Protein AF-A0A964YPU0-F1 (afdb_monomer_lite)

Structure (mmCIF, N/CA/C/O backbone):
data_AF-A0A964YPU0-F1
#
_entry.id   AF-A0A964YPU0-F1
#
loop_
_atom_site.group_PDB
_atom_site.id
_atom_site.type_symbol
_atom_site.label_atom_id
_atom_site.label_alt_id
_atom_site.label_comp_id
_atom_site.label_asym_id
_atom_site.label_entity_id
_atom_site.label_seq_id
_atom_site.pdbx_PDB_ins_code
_atom_site.Cartn_x
_atom_site.Cartn_y
_atom_site.Cartn_z
_atom_site.occupancy
_atom_site.B_iso_or_equiv
_atom_site.auth_seq_id
_atom_site.auth_comp_id
_atom_site.auth_asym_id
_atom_site.auth_atom_id
_atom_site.pdbx_PDB_model_num
ATOM 1 N N . GLN A 1 1 ? 8.272 -14.305 5.833 1.00 48.06 1 GLN A N 1
ATOM 2 C CA . GLN A 1 1 ? 7.786 -15.159 6.944 1.00 48.06 1 GLN A CA 1
ATOM 3 C C . GLN A 1 1 ? 6.322 -15.521 6.692 1.00 48.06 1 GLN A C 1
ATOM 5 O O . GLN A 1 1 ? 5.484 -14.636 6.807 1.00 48.06 1 GLN A O 1
ATOM 10 N N . PRO A 1 2 ? 5.998 -16.778 6.347 1.00 49.06 2 PRO A N 1
ATOM 11 C CA . PRO A 1 2 ? 4.630 -17.185 5.989 1.00 49.06 2 PRO A CA 1
ATOM 12 C C . PRO A 1 2 ? 3.644 -17.233 7.173 1.00 49.06 2 PRO A C 1
ATOM 14 O O . PRO A 1 2 ? 2.440 -17.197 6.975 1.00 49.06 2 PRO A O 1
ATOM 17 N N . GLN A 1 3 ? 4.141 -17.286 8.413 1.00 50.38 3 GLN A N 1
ATOM 18 C CA . GLN A 1 3 ? 3.376 -17.782 9.568 1.00 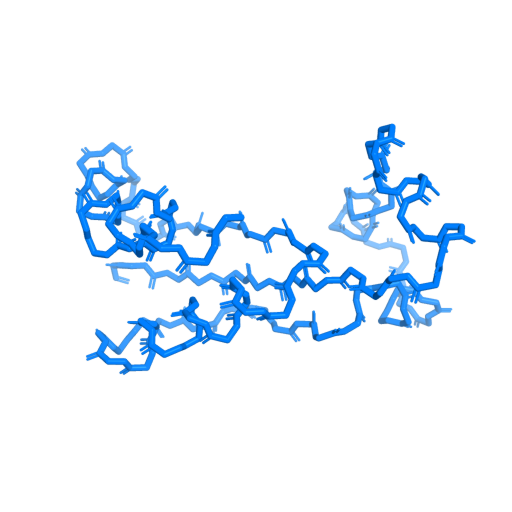50.38 3 GLN A CA 1
ATOM 19 C C . GLN A 1 3 ? 2.744 -16.711 10.481 1.00 50.38 3 GLN A C 1
ATOM 21 O O . GLN A 1 3 ? 2.395 -17.008 11.623 1.00 50.38 3 GLN A O 1
ATOM 26 N N . LYS A 1 4 ? 2.635 -15.441 10.056 1.00 58.59 4 LYS A N 1
ATOM 27 C CA . LYS A 1 4 ? 2.063 -14.368 10.907 1.00 58.59 4 LYS A CA 1
ATOM 28 C C . LYS A 1 4 ? 1.178 -13.385 10.124 1.00 58.59 4 LYS A C 1
ATOM 30 O O . LYS A 1 4 ? 1.550 -12.219 10.000 1.00 58.59 4 LYS A O 1
ATOM 35 N N . PRO A 1 5 ? -0.005 -13.811 9.641 1.00 58.91 5 PRO A N 1
ATOM 36 C CA . PRO A 1 5 ? -0.944 -12.931 8.932 1.00 58.91 5 PRO A CA 1
ATOM 37 C C . PRO A 1 5 ? -1.349 -11.704 9.769 1.00 58.91 5 PRO A C 1
ATOM 39 O O . PRO A 1 5 ? -1.399 -10.596 9.250 1.00 58.91 5 PRO A O 1
ATOM 42 N N . LYS A 1 6 ? -1.465 -11.853 11.098 1.00 57.81 6 LYS A N 1
ATOM 43 C CA . LYS A 1 6 ? -1.748 -10.754 12.048 1.00 57.81 6 LYS A CA 1
ATOM 44 C C . LYS A 1 6 ? -0.664 -9.665 12.138 1.00 57.81 6 LYS A C 1
ATOM 46 O O . LYS A 1 6 ? -0.861 -8.666 12.820 1.00 57.81 6 LYS A O 1
ATOM 51 N N . LYS A 1 7 ? 0.508 -9.870 11.526 1.00 66.62 7 LYS A N 1
ATOM 52 C CA . LYS A 1 7 ? 1.595 -8.876 11.468 1.00 66.62 7 LYS A CA 1
ATOM 53 C C . LYS A 1 7 ? 1.694 -8.182 10.108 1.00 66.62 7 LYS A C 1
ATOM 55 O O . LYS A 1 7 ? 2.620 -7.404 9.900 1.00 66.62 7 LYS A O 1
ATOM 60 N N . ARG A 1 8 ? 0.783 -8.482 9.178 1.00 76.56 8 ARG A N 1
ATOM 61 C CA . ARG A 1 8 ? 0.730 -7.826 7.871 1.00 76.56 8 ARG A CA 1
ATOM 62 C C . ARG A 1 8 ? 0.094 -6.450 8.037 1.00 76.56 8 ARG A C 1
ATOM 64 O O . ARG A 1 8 ? -0.958 -6.327 8.662 1.00 76.56 8 ARG A O 1
ATOM 71 N N . LEU A 1 9 ? 0.737 -5.434 7.471 1.00 78.69 9 LEU A N 1
ATOM 72 C CA . LEU A 1 9 ? 0.290 -4.040 7.556 1.00 78.69 9 LEU A CA 1
ATOM 73 C C . LEU A 1 9 ? -1.047 -3.798 6.833 1.00 78.69 9 LEU A C 1
ATOM 75 O O . LEU A 1 9 ? -1.726 -2.828 7.131 1.00 78.69 9 LEU A O 1
ATOM 79 N N . SER A 1 10 ? -1.452 -4.704 5.940 1.00 79.94 10 SER A N 1
ATOM 80 C CA . SER A 1 10 ? -2.757 -4.693 5.271 1.00 79.94 10 SER A CA 1
ATOM 81 C C . SER A 1 10 ? -3.869 -5.424 6.029 1.00 79.94 10 SER A C 1
ATOM 83 O O . SER A 1 10 ? -5.000 -5.436 5.565 1.00 79.94 10 SER A O 1
ATOM 85 N N . SER A 1 11 ? -3.582 -6.027 7.188 1.00 81.19 11 SER A N 1
ATOM 86 C CA . SER A 1 11 ? -4.621 -6.709 7.970 1.00 81.19 11 SER A CA 1
ATOM 87 C C . SER A 1 11 ? -5.595 -5.724 8.616 1.00 81.19 11 SER A C 1
ATOM 89 O O . SER A 1 11 ? -5.205 -4.623 9.019 1.00 81.19 11 SER A O 1
ATOM 91 N N . SER A 1 12 ? -6.837 -6.164 8.813 1.00 81.25 12 SER A N 1
ATOM 92 C CA . SER A 1 12 ? -7.905 -5.434 9.512 1.00 81.25 12 SER A CA 1
ATOM 93 C C . SER A 1 12 ? -7.464 -4.717 10.799 1.00 81.25 12 SER A C 1
ATOM 95 O O . SER A 1 12 ? -7.868 -3.580 11.038 1.00 81.25 12 SER A O 1
ATOM 97 N N . LEU A 1 13 ? -6.573 -5.316 11.601 1.00 84.62 13 LEU A N 1
ATOM 98 C CA . LEU A 1 13 ? -6.013 -4.687 12.806 1.00 84.62 13 LEU A CA 1
ATOM 99 C C . LEU A 1 13 ? -5.280 -3.370 12.500 1.00 84.62 13 LEU A C 1
ATOM 101 O O . LEU A 1 13 ? -5.443 -2.387 13.222 1.00 84.62 13 LEU A O 1
ATOM 105 N N . PHE A 1 14 ? -4.446 -3.355 11.461 1.00 86.69 14 PHE A N 1
ATOM 106 C CA . PHE A 1 14 ? -3.704 -2.163 11.055 1.00 86.69 14 PHE A CA 1
ATOM 107 C C . PHE A 1 14 ? -4.593 -1.181 10.305 1.00 86.69 14 PHE A C 1
ATOM 109 O O . PHE A 1 14 ? -4.507 0.012 10.576 1.00 86.69 14 PHE A O 1
ATOM 116 N N . ILE A 1 15 ? -5.502 -1.667 9.457 1.00 86.69 15 ILE A N 1
ATOM 117 C CA . ILE A 1 15 ? -6.471 -0.807 8.771 1.00 86.69 15 ILE A CA 1
ATOM 118 C C . ILE A 1 15 ? -7.321 -0.020 9.774 1.00 86.69 15 ILE A C 1
ATOM 120 O O . ILE A 1 15 ? -7.486 1.188 9.620 1.00 86.69 15 ILE A O 1
ATOM 124 N N . ASN A 1 16 ? -7.792 -0.663 10.845 1.00 86.25 16 ASN A N 1
ATOM 125 C CA . ASN A 1 16 ? -8.548 0.021 11.895 1.00 86.25 16 ASN A CA 1
ATOM 126 C C . ASN A 1 16 ? -7.723 1.102 12.600 1.00 86.25 16 ASN A C 1
ATOM 128 O O . ASN A 1 16 ? -8.249 2.172 12.878 1.00 86.25 16 ASN A O 1
ATOM 132 N N . ARG A 1 17 ? -6.421 0.877 12.807 1.00 88.94 17 ARG A N 1
ATOM 133 C CA . ARG A 1 17 ? -5.518 1.912 13.333 1.00 88.94 17 ARG A CA 1
ATOM 134 C C . ARG A 1 17 ? -5.316 3.052 12.345 1.00 88.94 17 ARG A C 1
ATOM 136 O O . ARG A 1 17 ? -5.285 4.204 12.752 1.00 88.94 17 ARG A O 1
ATOM 143 N N . TYR A 1 18 ? -5.180 2.744 11.056 1.00 89.19 18 TYR A N 1
ATOM 144 C CA . TYR A 1 18 ? -5.048 3.764 10.021 1.00 89.19 18 TYR A CA 1
ATOM 145 C C . TYR A 1 18 ? -6.283 4.657 9.984 1.00 89.19 18 TYR A C 1
ATOM 147 O O . TYR A 1 18 ? -6.134 5.872 9.963 1.00 89.19 18 TYR A O 1
ATOM 155 N N . ARG A 1 19 ? -7.487 4.088 10.105 1.00 85.94 19 ARG A N 1
ATOM 156 C CA . ARG A 1 19 ? -8.743 4.850 10.177 1.00 85.94 19 ARG A CA 1
ATOM 157 C C . ARG A 1 19 ? -8.809 5.870 11.316 1.00 85.94 19 ARG A C 1
ATOM 159 O O . ARG A 1 19 ? -9.531 6.847 11.174 1.00 85.94 19 ARG A O 1
ATOM 166 N N . GLU A 1 20 ? -8.091 5.672 12.423 1.00 88.75 20 GLU A N 1
ATOM 167 C CA . GLU A 1 20 ? -8.113 6.617 13.551 1.00 88.75 20 GLU A CA 1
ATOM 168 C C . GLU A 1 20 ? -7.438 7.955 13.217 1.00 88.75 20 GLU A C 1
ATOM 170 O O . GLU A 1 20 ? -7.840 8.993 13.738 1.00 88.75 20 GLU A O 1
ATOM 175 N N . PHE A 1 21 ? -6.420 7.948 12.350 1.00 88.75 21 PHE A N 1
ATOM 176 C CA . PHE A 1 21 ? -5.669 9.154 11.980 1.00 88.75 21 PHE A CA 1
ATOM 177 C C . PHE A 1 21 ? -5.788 9.530 10.498 1.00 88.75 21 PHE A C 1
ATOM 179 O O . PHE A 1 21 ? -5.347 10.610 10.092 1.00 88.75 21 PHE A O 1
ATOM 186 N N . LEU A 1 22 ? -6.361 8.657 9.671 1.00 89.88 22 LEU A N 1
ATOM 187 C CA . LEU A 1 22 ? -6.615 8.928 8.266 1.00 89.88 22 LEU A CA 1
ATOM 188 C C . LEU A 1 22 ? -7.793 9.899 8.143 1.00 89.88 22 LEU A C 1
ATOM 190 O O . LEU A 1 22 ? -8.834 9.745 8.776 1.00 89.88 22 LEU A O 1
ATOM 194 N N . LYS A 1 23 ? -7.627 10.927 7.311 1.00 89.00 23 LYS A N 1
ATOM 195 C CA . LYS A 1 23 ? -8.718 11.858 7.015 1.00 89.00 23 LYS A CA 1
ATOM 196 C C . LYS A 1 23 ? -9.826 11.138 6.231 1.00 89.00 23 LYS A C 1
ATOM 198 O O . LYS A 1 23 ? -9.514 10.223 5.463 1.00 89.00 23 LYS A O 1
ATOM 203 N N . PRO A 1 24 ? -11.090 11.590 6.335 1.00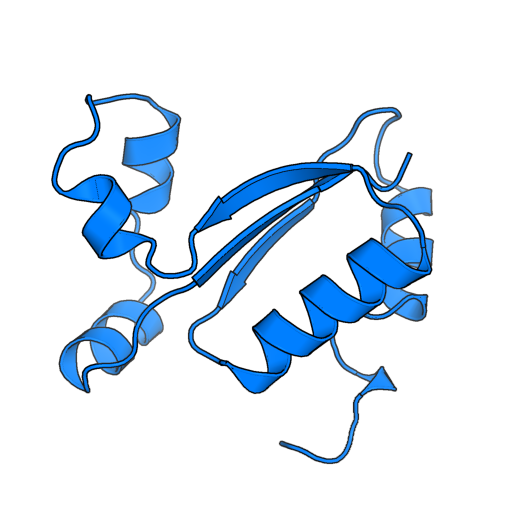 84.75 24 PRO A N 1
ATOM 204 C CA . PRO A 1 24 ? -12.159 11.110 5.467 1.00 84.75 24 PRO A CA 1
ATOM 205 C C . PRO A 1 24 ? -11.747 11.188 3.991 1.00 84.75 24 PRO A C 1
ATOM 207 O O . PRO A 1 24 ? -11.251 12.218 3.533 1.00 84.75 24 PRO A O 1
ATOM 210 N N . GLY A 1 25 ? -11.911 10.081 3.264 1.00 84.31 25 GLY A N 1
ATOM 211 C CA . GLY A 1 25 ? -11.488 9.962 1.866 1.00 84.31 25 GLY A CA 1
ATOM 212 C C . GLY A 1 25 ? -9.987 9.735 1.644 1.00 84.31 25 GLY A C 1
ATOM 213 O O . GLY A 1 25 ? -9.546 9.780 0.496 1.00 84.31 25 GLY A O 1
ATOM 214 N N . GLY A 1 26 ? -9.207 9.493 2.703 1.00 87.06 26 GLY A N 1
ATOM 215 C CA . GLY A 1 26 ? -7.790 9.165 2.594 1.00 87.06 26 GLY A CA 1
ATOM 216 C C . GLY A 1 26 ? -7.532 7.832 1.887 1.00 87.06 26 GLY A C 1
ATOM 217 O O . GLY A 1 26 ? -8.333 6.896 1.953 1.00 87.06 26 GLY A O 1
ATOM 218 N N . THR A 1 27 ? -6.380 7.762 1.226 1.00 90.94 27 THR A N 1
ATOM 219 C CA . THR A 1 27 ? -5.951 6.618 0.421 1.00 90.94 27 THR A CA 1
ATOM 220 C C . THR A 1 27 ? -4.772 5.922 1.081 1.00 90.94 27 THR A C 1
ATOM 222 O O . THR A 1 27 ? -3.817 6.568 1.513 1.00 90.94 27 THR A O 1
ATOM 225 N N . ILE A 1 28 ? -4.814 4.594 1.115 1.00 90.94 28 ILE A N 1
ATOM 226 C CA . ILE A 1 28 ? -3.676 3.763 1.494 1.00 90.94 28 ILE A CA 1
ATOM 227 C C . ILE A 1 28 ? -2.962 3.343 0.213 1.00 90.94 28 ILE A C 1
ATOM 229 O O . ILE A 1 28 ? -3.589 2.798 -0.689 1.00 90.94 28 ILE A O 1
ATOM 233 N N . HIS A 1 29 ? -1.656 3.597 0.143 1.00 91.25 29 HIS A N 1
ATOM 234 C CA . HIS A 1 29 ? -0.795 3.210 -0.973 1.00 91.25 29 HIS A CA 1
ATOM 235 C C . HIS A 1 29 ? 0.138 2.085 -0.532 1.00 91.25 29 HIS A C 1
ATOM 237 O O . HIS A 1 29 ? 0.875 2.236 0.445 1.00 91.25 29 HIS A O 1
ATOM 243 N N . MET A 1 30 ? 0.134 0.969 -1.257 1.00 90.75 30 MET A N 1
ATOM 244 C CA . MET A 1 30 ? 0.951 -0.194 -0.937 1.00 90.75 30 MET A CA 1
ATOM 245 C C . MET A 1 30 ? 1.743 -0.654 -2.158 1.00 90.75 30 MET A C 1
ATOM 247 O O . MET A 1 30 ? 1.171 -0.977 -3.193 1.00 90.75 30 MET A O 1
ATOM 251 N N . LYS A 1 31 ? 3.068 -0.730 -2.007 1.00 89.06 31 LYS A N 1
ATOM 252 C CA . LYS A 1 31 ? 4.010 -1.272 -2.993 1.00 89.06 31 LYS A CA 1
ATOM 253 C C . LYS A 1 31 ? 4.708 -2.484 -2.379 1.00 89.06 31 LYS A C 1
ATOM 255 O O . LYS A 1 31 ? 5.203 -2.396 -1.255 1.00 89.06 31 LYS A O 1
ATOM 260 N N . THR A 1 32 ? 4.712 -3.619 -3.070 1.00 86.31 32 THR A N 1
ATOM 261 C CA . THR A 1 32 ? 5.325 -4.857 -2.571 1.00 86.31 32 THR A CA 1
ATOM 262 C C . THR A 1 32 ? 5.868 -5.721 -3.701 1.00 86.31 32 THR A C 1
ATOM 264 O O . THR A 1 32 ? 5.310 -5.780 -4.786 1.00 86.31 32 THR A O 1
ATOM 267 N N . ASP A 1 33 ? 6.962 -6.414 -3.435 1.00 85.06 33 ASP A N 1
ATOM 268 C CA . ASP A 1 33 ? 7.574 -7.435 -4.284 1.00 85.06 33 ASP A CA 1
ATOM 269 C C . ASP A 1 33 ? 7.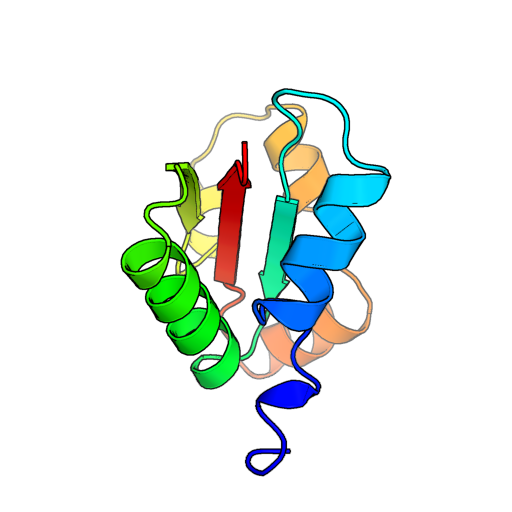064 -8.857 -3.979 1.00 85.06 33 ASP A C 1
ATOM 271 O O . ASP A 1 33 ? 7.437 -9.812 -4.656 1.00 85.06 33 ASP A O 1
ATOM 275 N N . ASN A 1 34 ? 6.216 -9.019 -2.957 1.00 85.56 34 ASN A N 1
ATOM 276 C CA . ASN A 1 34 ? 5.789 -10.318 -2.448 1.00 85.56 34 ASN A CA 1
ATOM 277 C C . ASN A 1 34 ? 4.364 -10.670 -2.902 1.00 85.56 34 ASN A C 1
ATOM 279 O O . ASN A 1 34 ? 3.407 -10.029 -2.465 1.00 85.56 34 ASN A O 1
ATOM 283 N N . ASP A 1 35 ? 4.228 -11.724 -3.715 1.00 85.62 35 ASP A N 1
ATOM 284 C CA . ASP A 1 35 ? 2.935 -12.226 -4.215 1.00 85.62 35 ASP A CA 1
ATOM 285 C C . ASP A 1 35 ? 1.956 -12.538 -3.074 1.00 85.62 35 ASP A C 1
ATOM 287 O O . ASP A 1 35 ? 0.874 -11.971 -3.009 1.00 85.62 35 ASP A O 1
ATOM 291 N N . LEU A 1 36 ? 2.386 -13.328 -2.084 1.00 86.50 36 LEU A N 1
ATOM 292 C CA . LEU A 1 36 ? 1.535 -13.756 -0.965 1.00 86.50 36 LEU A CA 1
ATOM 293 C C . LEU A 1 36 ? 1.005 -12.591 -0.123 1.00 86.50 36 LEU A C 1
ATOM 295 O O . LEU A 1 36 ? -0.030 -12.710 0.534 1.00 86.50 36 LEU A O 1
ATOM 299 N N . LEU A 1 37 ? 1.767 -11.500 -0.040 1.00 87.06 37 LEU A N 1
ATOM 300 C CA . LEU A 1 37 ? 1.332 -10.305 0.671 1.00 87.06 37 LEU A CA 1
ATOM 301 C C . LEU A 1 37 ? 0.362 -9.483 -0.182 1.00 87.06 37 LEU A C 1
ATOM 303 O O . LEU A 1 37 ? -0.569 -8.902 0.370 1.00 87.06 37 LEU A O 1
ATOM 307 N N . PHE A 1 38 ? 0.585 -9.423 -1.492 1.00 89.31 38 PHE A N 1
ATOM 308 C CA . PHE A 1 38 ? -0.304 -8.735 -2.416 1.00 89.31 38 PHE A CA 1
ATOM 309 C C . PHE A 1 38 ? -1.674 -9.412 -2.477 1.00 89.31 38 PHE A C 1
ATOM 311 O O . PHE A 1 38 ? -2.678 -8.745 -2.241 1.00 89.31 38 PHE A O 1
ATOM 318 N N . ASP A 1 39 ? -1.700 -10.732 -2.659 1.00 89.38 39 ASP A N 1
ATOM 319 C CA . ASP A 1 39 ? -2.933 -11.522 -2.730 1.00 89.38 39 ASP A CA 1
ATOM 320 C C . ASP A 1 39 ? -3.744 -11.392 -1.437 1.00 89.38 39 ASP A C 1
ATOM 322 O O . ASP A 1 39 ? -4.929 -11.082 -1.466 1.00 89.38 39 ASP A O 1
ATOM 326 N N . PHE A 1 40 ? -3.081 -11.487 -0.280 1.00 89.31 40 PHE A N 1
ATOM 327 C CA . PHE A 1 40 ? -3.734 -11.269 1.012 1.00 89.31 40 PHE A CA 1
ATOM 328 C C . PHE A 1 40 ? -4.350 -9.872 1.154 1.00 89.31 40 PHE A C 1
ATOM 330 O O . PHE A 1 40 ? -5.414 -9.719 1.746 1.00 89.31 40 PHE A O 1
ATOM 337 N N . THR A 1 41 ? -3.673 -8.834 0.659 1.00 89.69 41 THR A N 1
ATOM 338 C CA . THR A 1 41 ? -4.225 -7.475 0.693 1.00 89.69 41 THR A CA 1
ATOM 339 C C . THR A 1 41 ? -5.463 -7.367 -0.193 1.00 89.69 41 THR A C 1
ATOM 341 O O . THR A 1 41 ? -6.422 -6.716 0.207 1.00 89.69 41 THR A O 1
ATOM 344 N N . MET A 1 42 ? -5.458 -8.010 -1.363 1.00 90.94 42 MET A N 1
ATOM 345 C CA . MET A 1 42 ? -6.615 -8.044 -2.259 1.00 90.94 42 MET A CA 1
ATOM 346 C C . MET A 1 42 ? -7.799 -8.773 -1.619 1.00 90.94 42 MET A C 1
ATOM 348 O O . MET A 1 42 ? -8.901 -8.234 -1.615 1.00 90.94 42 MET A O 1
ATOM 352 N N . GLU A 1 43 ? -7.562 -9.924 -0.987 1.00 90.56 43 GLU A N 1
ATOM 353 C CA . GLU A 1 43 ? -8.591 -10.648 -0.231 1.00 90.56 43 GLU A CA 1
ATOM 354 C C . GLU A 1 43 ? -9.192 -9.781 0.889 1.00 90.56 43 GLU A C 1
ATOM 356 O O . GLU A 1 43 ? -10.410 -9.714 1.033 1.00 90.56 43 GLU A O 1
ATOM 361 N N . GLU A 1 44 ? -8.366 -9.069 1.668 1.00 89.06 44 GLU A N 1
ATOM 362 C CA . GLU A 1 44 ? -8.859 -8.173 2.727 1.00 89.06 44 GLU A CA 1
ATOM 363 C C . GLU A 1 44 ? -9.676 -6.999 2.160 1.00 89.06 44 GLU A C 1
ATOM 365 O O . GLU A 1 44 ? -10.664 -6.593 2.780 1.00 89.06 44 GLU A O 1
ATOM 370 N N . ILE A 1 45 ? -9.277 -6.457 1.003 1.00 90.25 45 ILE A N 1
ATOM 371 C CA . ILE A 1 45 ? -10.004 -5.398 0.287 1.00 90.25 45 ILE A CA 1
ATOM 372 C C . ILE A 1 45 ? -11.384 -5.896 -0.143 1.00 90.25 45 ILE A C 1
ATOM 374 O O . ILE A 1 45 ? -12.377 -5.222 0.131 1.00 90.25 45 ILE A O 1
ATOM 378 N N . GLU A 1 46 ? -11.453 -7.071 -0.769 1.00 90.25 46 GLU A N 1
ATOM 379 C CA . GLU A 1 46 ? -12.709 -7.676 -1.217 1.00 90.25 46 GLU A CA 1
ATOM 380 C C . GLU A 1 46 ? -13.619 -8.020 -0.033 1.00 90.25 46 GLU A C 1
ATOM 382 O O . GLU A 1 46 ? -14.803 -7.683 -0.043 1.00 90.25 46 GLU A O 1
ATOM 387 N N . LEU A 1 47 ? -13.059 -8.613 1.027 1.00 89.69 47 LEU A N 1
ATOM 388 C CA . LEU A 1 47 ? -13.802 -9.035 2.215 1.00 89.69 47 LEU A CA 1
ATOM 389 C C . LEU A 1 47 ? -14.466 -7.861 2.944 1.00 89.69 47 LEU A C 1
ATOM 391 O O . LEU A 1 47 ? -15.575 -8.003 3.458 1.00 89.69 47 LEU A O 1
ATOM 395 N N . HIS A 1 48 ? -13.803 -6.704 2.993 1.00 87.38 48 HIS A N 1
ATOM 396 C CA . HIS A 1 48 ? -14.323 -5.510 3.665 1.00 87.38 48 HIS A CA 1
ATOM 397 C C . HIS A 1 48 ? -14.987 -4.503 2.711 1.00 87.38 48 HIS A C 1
ATOM 399 O O . HIS A 1 48 ? -15.466 -3.465 3.174 1.00 87.38 48 HIS A O 1
ATOM 405 N N . GLY A 1 49 ? -15.013 -4.780 1.403 1.00 88.38 49 GLY A N 1
ATOM 406 C CA . GLY A 1 49 ? -15.603 -3.901 0.391 1.00 88.38 49 GLY A CA 1
ATOM 407 C C . GLY A 1 49 ? -14.870 -2.567 0.217 1.00 88.38 49 GLY A C 1
ATOM 408 O O . GLY A 1 49 ? -15.508 -1.540 -0.017 1.00 88.38 49 GLY A O 1
ATOM 409 N N . TYR A 1 50 ? -13.543 -2.545 0.366 1.00 90.88 50 TYR A N 1
ATOM 410 C CA . TYR A 1 50 ? -12.756 -1.325 0.166 1.00 90.88 50 TYR A CA 1
ATOM 411 C C . TYR A 1 50 ? -12.724 -0.912 -1.306 1.00 90.88 50 TYR A C 1
ATOM 413 O O . TYR A 1 50 ? -12.650 -1.740 -2.211 1.00 90.88 50 TYR A O 1
ATOM 421 N N . SER A 1 51 ? -12.756 0.399 -1.554 1.00 90.81 51 SER A N 1
ATOM 422 C CA . SER A 1 51 ? -12.742 0.934 -2.918 1.00 90.81 51 SER A CA 1
ATOM 423 C C . SER A 1 51 ? -11.315 0.994 -3.452 1.00 90.81 51 SER A C 1
ATOM 425 O O . SER A 1 51 ? -10.508 1.789 -2.964 1.00 90.81 51 SER A O 1
ATOM 427 N N . ILE A 1 52 ? -11.009 0.178 -4.459 1.00 93.62 52 ILE A N 1
ATOM 428 C CA . ILE A 1 52 ? -9.725 0.201 -5.170 1.00 93.62 52 ILE A CA 1
ATOM 429 C C . ILE A 1 52 ? -9.663 1.454 -6.049 1.00 93.62 52 ILE A C 1
ATOM 431 O O . ILE A 1 52 ? -10.597 1.745 -6.793 1.00 93.62 52 ILE A O 1
ATOM 435 N N . ILE A 1 53 ? -8.560 2.196 -5.957 1.00 91.50 53 ILE A N 1
ATOM 436 C CA . ILE A 1 53 ? -8.287 3.375 -6.789 1.00 91.50 53 ILE A CA 1
ATOM 437 C C . ILE A 1 53 ? -7.328 3.018 -7.923 1.00 91.50 53 ILE A C 1
ATOM 439 O O . ILE A 1 53 ? -7.550 3.423 -9.059 1.00 91.50 53 ILE A O 1
ATOM 443 N N . ASP A 1 54 ? -6.264 2.277 -7.618 1.00 89.81 54 ASP A N 1
ATOM 444 C CA . ASP A 1 54 ? -5.268 1.841 -8.595 1.00 89.81 54 ASP A CA 1
ATOM 445 C C . ASP A 1 54 ? -4.821 0.414 -8.260 1.00 89.81 54 ASP A C 1
ATOM 447 O O . ASP A 1 54 ? -4.663 0.051 -7.091 1.00 89.81 54 ASP A O 1
ATOM 451 N N . TYR A 1 55 ? -4.629 -0.398 -9.293 1.00 91.38 55 TYR A N 1
ATOM 452 C CA . TYR A 1 55 ? -4.242 -1.799 -9.197 1.00 91.38 55 TYR A CA 1
ATOM 453 C C . TYR A 1 55 ? -3.249 -2.116 -10.309 1.00 91.38 55 TYR A C 1
ATOM 455 O O . TYR A 1 55 ? -3.569 -2.044 -11.496 1.00 91.38 55 TYR A O 1
ATOM 463 N N . ARG A 1 56 ? -2.025 -2.474 -9.918 1.00 89.62 56 ARG A N 1
ATOM 464 C CA . ARG A 1 56 ? -0.917 -2.740 -10.836 1.00 89.62 56 ARG A CA 1
ATOM 465 C C . ARG A 1 56 ? -0.157 -3.985 -10.383 1.00 89.62 56 ARG A C 1
ATOM 467 O O . ARG A 1 56 ? 0.719 -3.887 -9.522 1.00 89.62 56 ARG A O 1
ATOM 474 N N . PRO A 1 57 ? -0.453 -5.159 -10.961 1.00 87.12 57 PRO A N 1
ATOM 475 C CA . PRO A 1 57 ? 0.269 -6.392 -10.656 1.00 87.12 57 PRO A CA 1
ATOM 476 C C . PRO A 1 57 ? 1.691 -6.389 -11.241 1.00 87.12 57 PRO A C 1
ATOM 478 O O . PRO A 1 57 ? 2.529 -7.171 -10.807 1.00 87.12 57 PRO A O 1
ATOM 481 N N . ASP A 1 58 ? 1.987 -5.488 -12.182 1.00 87.19 58 ASP A N 1
ATOM 482 C CA . ASP A 1 58 ? 3.349 -5.146 -12.591 1.00 87.19 58 ASP A CA 1
ATOM 483 C C . ASP A 1 58 ? 3.483 -3.628 -12.734 1.00 87.19 58 ASP A C 1
ATOM 485 O O . ASP A 1 58 ? 3.081 -3.016 -13.730 1.00 87.19 58 ASP A O 1
ATOM 489 N N . LEU A 1 59 ? 4.044 -3.004 -11.701 1.00 84.31 59 LEU A N 1
ATOM 490 C CA . LEU A 1 59 ? 4.234 -1.566 -11.657 1.00 84.31 59 LEU A CA 1
ATOM 491 C C . LEU A 1 59 ? 5.219 -1.095 -12.733 1.00 84.31 59 LEU A C 1
ATOM 493 O O . LEU A 1 59 ? 4.949 -0.094 -13.390 1.00 84.31 59 LEU A O 1
ATOM 497 N N . TYR A 1 60 ? 6.347 -1.775 -12.945 1.00 80.62 60 TYR A N 1
ATOM 498 C CA . TYR A 1 60 ? 7.356 -1.273 -13.885 1.00 80.62 60 TYR A CA 1
ATOM 499 C C . TYR A 1 60 ? 6.924 -1.447 -15.338 1.00 80.62 60 TYR A C 1
ATOM 501 O O . TYR A 1 60 ? 7.136 -0.523 -16.123 1.00 80.62 60 TYR A O 1
ATOM 509 N N . ALA A 1 61 ? 6.252 -2.551 -15.678 1.00 82.19 61 ALA A N 1
ATOM 510 C CA . ALA A 1 61 ? 5.647 -2.705 -16.998 1.00 82.19 61 ALA A CA 1
ATOM 511 C C . ALA A 1 61 ? 4.595 -1.614 -17.257 1.00 82.19 61 ALA A C 1
ATOM 513 O O . ALA A 1 61 ? 4.592 -1.011 -18.329 1.00 82.19 61 ALA A O 1
ATOM 514 N N . SER A 1 62 ? 3.772 -1.278 -16.252 1.00 78.94 62 SER A N 1
ATOM 515 C CA . SER A 1 62 ? 2.779 -0.199 -16.380 1.00 78.94 62 SER A CA 1
ATOM 516 C C . SER A 1 62 ? 3.405 1.184 -16.619 1.00 78.94 62 SER A C 1
ATOM 518 O O . SER A 1 62 ? 2.794 2.035 -17.256 1.00 78.94 62 SER A O 1
ATOM 520 N N . LEU A 1 63 ? 4.629 1.415 -16.131 1.00 78.81 63 LEU A N 1
ATOM 521 C CA . LEU A 1 63 ? 5.329 2.698 -16.254 1.00 78.81 63 LEU A CA 1
ATOM 522 C C . LEU A 1 63 ? 6.077 2.858 -17.583 1.00 78.81 63 LEU A C 1
ATOM 524 O O . LEU A 1 63 ? 6.440 3.980 -17.927 1.00 78.81 63 LEU A O 1
ATOM 528 N N . MET A 1 64 ? 6.327 1.771 -18.322 1.00 70.75 64 MET A N 1
ATOM 529 C CA . MET A 1 64 ? 7.097 1.811 -19.573 1.00 70.75 64 MET A CA 1
ATOM 530 C C . MET A 1 64 ? 6.370 2.493 -20.742 1.00 70.75 64 MET A C 1
ATOM 532 O O . MET A 1 64 ? 7.022 2.852 -21.719 1.00 70.75 64 MET A O 1
ATOM 536 N N . GLY A 1 65 ? 5.054 2.697 -20.647 1.00 66.88 65 GLY A N 1
ATOM 537 C CA . GLY A 1 65 ? 4.249 3.388 -21.663 1.00 66.88 65 GLY A CA 1
ATOM 538 C C . GLY A 1 65 ? 3.354 4.494 -21.106 1.00 66.88 65 GLY A C 1
ATOM 539 O O . GLY A 1 65 ? 2.492 4.990 -21.824 1.00 66.88 65 GLY A O 1
ATOM 540 N N . ALA A 1 66 ? 3.518 4.852 -19.831 1.00 68.75 66 ALA A N 1
ATOM 541 C CA . ALA A 1 66 ? 2.697 5.867 -19.191 1.00 68.75 66 ALA A CA 1
ATOM 542 C C . ALA A 1 66 ? 3.320 7.260 -19.357 1.00 68.75 66 ALA A C 1
ATOM 544 O O . ALA A 1 66 ? 4.534 7.423 -19.226 1.00 68.75 66 ALA A O 1
ATOM 545 N N . GLU A 1 67 ? 2.478 8.260 -19.625 1.00 69.62 67 GLU A N 1
ATOM 546 C CA . GLU A 1 67 ? 2.893 9.661 -19.759 1.00 69.62 67 GLU A CA 1
ATOM 547 C C .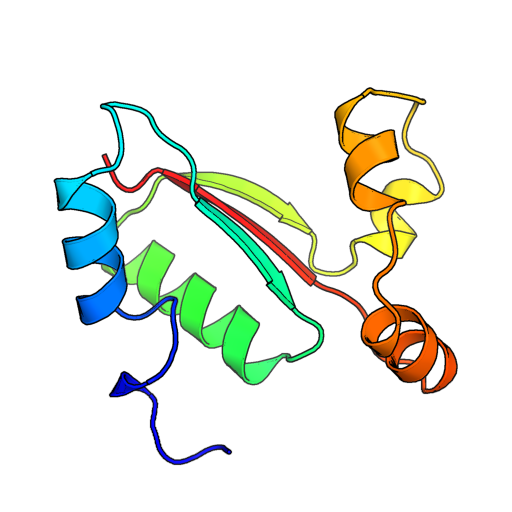 GLU A 1 67 ? 3.575 10.166 -18.477 1.00 69.62 67 GLU A C 1
ATOM 549 O O . GLU A 1 67 ? 3.290 9.678 -17.380 1.00 69.62 67 GLU A O 1
ATOM 554 N N . ASP A 1 68 ? 4.483 11.140 -18.588 1.00 65.69 68 ASP A N 1
ATOM 555 C CA . ASP A 1 68 ? 5.180 11.716 -17.431 1.00 65.69 68 ASP A CA 1
ATOM 556 C C . ASP A 1 68 ? 4.212 12.542 -16.562 1.00 65.69 68 ASP A C 1
ATOM 558 O O . ASP A 1 68 ? 4.121 13.765 -16.646 1.00 65.69 68 ASP A O 1
ATOM 562 N N . SER A 1 69 ? 3.473 11.845 -15.698 1.00 73.00 69 SER A N 1
ATOM 563 C CA . SER A 1 69 ? 2.687 12.419 -14.614 1.00 73.00 69 SER A CA 1
ATOM 564 C C . SER A 1 69 ? 3.515 12.494 -13.327 1.00 73.00 69 SER A C 1
ATOM 566 O O . SER A 1 69 ? 4.494 11.761 -13.125 1.00 73.00 69 SER A O 1
ATOM 568 N N . VAL A 1 70 ? 3.100 13.368 -12.407 1.00 72.56 70 VAL A N 1
ATOM 569 C CA . VAL A 1 70 ? 3.715 13.477 -11.072 1.00 72.56 70 VAL A CA 1
ATOM 570 C C . VAL A 1 70 ? 3.667 12.129 -10.336 1.00 72.56 70 VAL A C 1
ATOM 572 O O . VAL A 1 70 ? 4.647 11.736 -9.708 1.00 72.56 70 VAL A O 1
ATOM 575 N N . GLU A 1 71 ? 2.577 11.372 -10.473 1.00 71.00 71 GLU A N 1
ATOM 576 C CA . GLU A 1 71 ? 2.437 10.035 -9.881 1.00 71.00 71 GLU A CA 1
ATOM 577 C C . GLU A 1 71 ? 3.446 9.036 -10.458 1.00 71.00 71 GLU A C 1
ATOM 579 O O . GLU A 1 71 ? 4.119 8.327 -9.709 1.00 71.00 71 GLU A O 1
ATOM 584 N N . ASN A 1 72 ? 3.634 9.031 -11.780 1.00 72.31 72 ASN A N 1
ATOM 585 C CA . ASN A 1 72 ? 4.614 8.161 -12.431 1.00 72.31 72 ASN A CA 1
ATOM 586 C C . ASN A 1 72 ? 6.050 8.517 -12.029 1.00 72.31 72 ASN A C 1
ATOM 588 O O . ASN A 1 72 ? 6.887 7.625 -11.875 1.00 72.31 72 ASN A O 1
ATOM 592 N N . THR A 1 73 ? 6.324 9.796 -11.768 1.00 73.69 73 THR A N 1
ATOM 593 C CA . THR A 1 73 ? 7.611 10.234 -11.209 1.00 73.69 73 THR A CA 1
ATOM 594 C C . THR A 1 73 ? 7.836 9.656 -9.812 1.00 73.69 73 THR A C 1
ATOM 596 O O . THR A 1 73 ? 8.917 9.140 -9.533 1.00 73.69 73 THR A O 1
ATOM 599 N N . ILE A 1 74 ? 6.812 9.661 -8.952 1.00 80.44 74 ILE A N 1
ATOM 600 C CA . ILE A 1 74 ? 6.887 9.070 -7.609 1.00 80.44 74 ILE A CA 1
ATOM 601 C C . ILE A 1 74 ? 7.115 7.554 -7.696 1.00 80.44 74 ILE A C 1
ATOM 603 O O . ILE A 1 74 ? 7.976 7.024 -6.995 1.00 80.44 74 ILE A O 1
ATOM 607 N N . PHE A 1 75 ? 6.416 6.846 -8.590 1.00 80.12 75 PHE A N 1
ATOM 608 C CA . PHE A 1 75 ? 6.588 5.396 -8.745 1.00 80.12 75 PHE A CA 1
ATOM 609 C C . PHE A 1 75 ? 7.959 4.987 -9.300 1.00 80.12 75 PHE A C 1
ATOM 611 O O . PHE A 1 75 ? 8.428 3.879 -9.017 1.00 80.12 75 PHE A O 1
ATOM 618 N N . ARG A 1 76 ? 8.626 5.877 -10.047 1.00 76.00 76 ARG A N 1
ATOM 619 C CA . ARG A 1 76 ? 10.005 5.686 -10.523 1.00 76.00 76 ARG A CA 1
ATOM 620 C C . ARG A 1 76 ? 11.047 5.786 -9.408 1.00 76.00 76 ARG A C 1
ATOM 622 O O . ARG A 1 76 ? 12.162 5.302 -9.604 1.00 76.00 76 ARG A O 1
ATOM 629 N N . ILE A 1 77 ? 10.712 6.356 -8.248 1.00 80.06 77 ILE A N 1
ATOM 630 C CA . ILE A 1 77 ? 11.612 6.379 -7.092 1.00 80.06 77 ILE A CA 1
ATOM 631 C C . ILE A 1 77 ? 11.772 4.940 -6.586 1.00 80.06 77 ILE A C 1
ATOM 633 O O . ILE A 1 77 ? 10.833 4.323 -6.073 1.00 80.06 77 ILE A O 1
ATOM 637 N N . LYS A 1 78 ? 12.978 4.393 -6.763 1.00 76.06 78 LYS A N 1
ATOM 638 C CA . LYS A 1 78 ? 13.334 3.041 -6.325 1.00 76.06 78 LYS A CA 1
ATOM 639 C C . LYS A 1 78 ? 14.055 3.102 -4.989 1.00 76.06 78 LYS A C 1
ATOM 641 O O . LYS A 1 78 ? 15.018 3.848 -4.821 1.00 76.06 78 LYS A O 1
ATOM 646 N N . THR A 1 79 ? 13.623 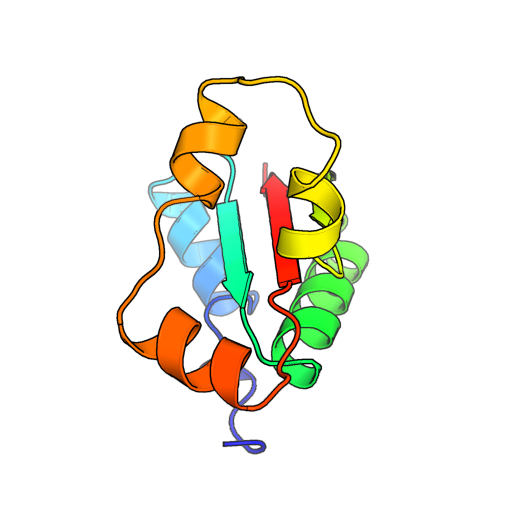2.273 -4.052 1.00 78.25 79 THR A N 1
ATOM 647 C CA . THR A 1 79 ? 14.395 2.000 -2.840 1.00 78.25 79 THR A CA 1
ATOM 648 C C . THR A 1 79 ? 15.562 1.058 -3.152 1.00 78.25 79 THR A C 1
ATOM 650 O O . THR A 1 79 ? 15.563 0.341 -4.155 1.00 78.25 79 THR A O 1
ATOM 653 N N . HIS A 1 80 ? 16.561 1.014 -2.267 1.00 77.69 80 HIS A N 1
ATOM 654 C CA . HIS A 1 80 ? 17.725 0.133 -2.415 1.00 77.69 80 HIS A CA 1
ATOM 655 C C . HIS A 1 80 ? 17.334 -1.346 -2.609 1.00 77.69 80 HIS A C 1
ATOM 657 O O . HIS A 1 80 ? 17.885 -2.033 -3.469 1.00 77.69 80 HIS A O 1
ATOM 663 N N . TYR A 1 81 ? 16.347 -1.830 -1.849 1.00 71.62 81 TYR A N 1
ATOM 664 C CA . TYR A 1 81 ? 15.877 -3.212 -1.953 1.00 71.62 81 TYR A CA 1
ATOM 665 C C . TYR A 1 81 ? 15.165 -3.482 -3.276 1.00 71.62 81 TYR A C 1
ATOM 667 O O . TYR A 1 81 ? 15.403 -4.518 -3.887 1.00 71.62 81 TYR A O 1
ATOM 675 N N . GLU A 1 82 ? 14.356 -2.549 -3.772 1.00 71.50 82 GLU A N 1
ATOM 676 C CA . GLU A 1 82 ? 13.643 -2.733 -5.039 1.00 71.50 82 GLU A CA 1
ATOM 677 C C . GLU A 1 82 ? 14.588 -2.893 -6.223 1.00 71.50 82 GLU A C 1
ATOM 679 O O . GLU A 1 82 ? 14.318 -3.701 -7.105 1.00 71.50 82 GLU A O 1
ATOM 684 N N . THR A 1 83 ? 15.721 -2.190 -6.227 1.00 74.06 83 THR A N 1
ATOM 685 C CA . THR A 1 83 ? 16.759 -2.384 -7.247 1.00 74.06 83 THR A CA 1
ATOM 686 C C . THR A 1 83 ? 17.360 -3.791 -7.172 1.00 74.06 83 THR A C 1
ATOM 688 O O . THR A 1 83 ? 17.533 -4.440 -8.202 1.00 74.06 83 THR A O 1
ATOM 691 N N . LEU A 1 84 ? 17.616 -4.302 -5.961 1.00 74.75 84 LEU A N 1
ATOM 692 C CA . LEU A 1 84 ? 18.150 -5.653 -5.748 1.00 74.75 84 LEU A CA 1
ATOM 693 C C . LEU A 1 84 ? 17.156 -6.755 -6.141 1.00 74.75 84 LEU A C 1
ATOM 695 O O . LEU A 1 84 ? 17.557 -7.755 -6.732 1.00 74.75 84 LEU A O 1
ATOM 699 N N . PHE A 1 85 ? 15.875 -6.598 -5.808 1.00 69.44 85 PHE A N 1
ATOM 700 C CA . PHE A 1 85 ? 14.837 -7.581 -6.130 1.00 69.44 85 PHE A CA 1
ATOM 701 C C . PHE A 1 85 ? 14.443 -7.537 -7.608 1.00 69.44 85 PHE A C 1
ATOM 703 O O . PHE A 1 85 ? 14.258 -8.590 -8.215 1.00 69.44 85 PHE A O 1
ATOM 710 N N . HIS A 1 86 ? 14.429 -6.354 -8.223 1.00 71.25 86 HIS A N 1
ATOM 711 C CA . HIS A 1 86 ? 14.228 -6.222 -9.664 1.00 71.25 86 HIS A CA 1
ATOM 712 C C . HIS A 1 86 ? 15.366 -6.877 -10.461 1.00 71.25 86 HIS A C 1
ATOM 714 O O . HIS A 1 86 ? 15.101 -7.600 -11.416 1.00 71.25 86 HIS A O 1
ATOM 720 N N . ALA A 1 87 ? 16.623 -6.726 -10.021 1.00 71.62 87 ALA A N 1
ATOM 721 C CA . ALA A 1 87 ? 17.765 -7.423 -10.626 1.00 71.62 87 ALA A CA 1
ATOM 722 C C . ALA A 1 87 ? 17.672 -8.958 -10.508 1.00 71.62 87 ALA A C 1
ATOM 724 O O . ALA A 1 87 ? 18.254 -9.680 -11.312 1.00 71.62 87 ALA A O 1
ATOM 725 N N . LYS A 1 88 ? 16.923 -9.459 -9.520 1.00 73.12 88 LYS A N 1
ATOM 726 C CA . LYS A 1 88 ? 16.620 -10.886 -9.330 1.00 73.12 88 LYS A CA 1
ATOM 727 C C . LYS A 1 88 ? 15.372 -11.355 -10.092 1.00 73.12 88 LYS A C 1
ATOM 729 O O . LYS A 1 88 ? 15.007 -12.518 -9.969 1.00 73.12 88 LYS A O 1
ATOM 734 N N . GLY A 1 89 ? 14.724 -10.477 -10.862 1.00 73.50 89 GLY A N 1
ATOM 735 C CA . GLY A 1 89 ? 13.536 -10.796 -11.658 1.00 73.50 89 GLY A CA 1
ATOM 736 C C . GLY A 1 89 ? 12.208 -10.714 -10.901 1.00 73.50 89 GLY A C 1
ATOM 737 O O . GLY A 1 89 ? 11.194 -11.171 -11.418 1.00 73.50 89 GLY A O 1
ATOM 738 N N . HIS A 1 90 ? 12.178 -10.142 -9.692 1.00 77.12 90 HIS A N 1
ATOM 739 C CA . HIS A 1 90 ? 10.919 -9.963 -8.969 1.00 77.12 90 HIS A CA 1
ATOM 740 C C . HIS A 1 90 ? 10.114 -8.791 -9.535 1.00 77.12 90 HIS A C 1
ATOM 742 O O . HIS A 1 90 ? 10.616 -7.672 -9.693 1.00 77.12 90 HIS A O 1
ATOM 748 N N . VAL A 1 91 ? 8.834 -9.059 -9.788 1.00 85.00 91 VAL A N 1
ATOM 749 C CA . VAL A 1 91 ? 7.860 -8.070 -10.243 1.00 85.00 91 VAL A CA 1
ATOM 750 C C . VAL A 1 91 ? 7.330 -7.292 -9.046 1.00 85.00 91 VAL A C 1
ATOM 752 O O . VAL A 1 91 ? 6.783 -7.874 -8.105 1.00 85.00 91 VAL A O 1
ATOM 755 N N . ILE A 1 92 ? 7.473 -5.969 -9.100 1.00 86.25 92 ILE A N 1
ATOM 756 C CA . ILE A 1 92 ? 6.926 -5.083 -8.078 1.00 86.25 92 ILE A CA 1
ATOM 757 C C . ILE A 1 92 ? 5.456 -4.819 -8.369 1.00 86.25 92 ILE A C 1
ATOM 759 O O . ILE A 1 92 ? 5.097 -4.375 -9.456 1.00 86.25 92 ILE A O 1
ATOM 763 N N . LYS A 1 93 ? 4.632 -5.049 -7.359 1.00 90.50 93 LYS A N 1
ATOM 764 C CA . LYS A 1 93 ? 3.185 -4.889 -7.372 1.00 90.50 93 LYS A CA 1
ATOM 765 C C . LYS A 1 93 ? 2.803 -3.645 -6.604 1.00 90.50 93 LYS A C 1
ATOM 767 O O . LYS A 1 93 ? 3.475 -3.255 -5.643 1.00 90.50 93 LYS A O 1
ATOM 772 N N . TYR A 1 94 ? 1.705 -3.040 -7.010 1.00 91.50 94 TYR A N 1
ATOM 773 C CA . TYR A 1 94 ? 1.180 -1.846 -6.386 1.00 91.50 94 TYR A CA 1
ATOM 774 C C . TYR A 1 94 ? -0.345 -1.876 -6.349 1.00 91.50 94 TYR A C 1
ATOM 776 O O . TYR A 1 94 ? -0.995 -2.283 -7.309 1.00 91.50 94 TYR A O 1
ATOM 784 N N . VAL A 1 95 ? -0.909 -1.444 -5.225 1.00 92.12 95 VAL A N 1
ATOM 785 C CA . VAL A 1 95 ? -2.347 -1.240 -5.053 1.00 92.12 95 VAL A CA 1
ATOM 786 C C . VAL A 1 95 ? -2.582 -0.009 -4.188 1.00 92.12 95 VAL A C 1
ATOM 788 O O . VAL A 1 95 ? -1.845 0.247 -3.228 1.00 92.12 95 VAL A O 1
ATOM 791 N N . SER A 1 96 ? -3.618 0.756 -4.515 1.00 92.38 96 SER A N 1
ATOM 792 C CA . SER A 1 96 ? -4.132 1.813 -3.656 1.00 92.38 96 SER A CA 1
ATOM 793 C C . SER A 1 96 ? -5.636 1.685 -3.466 1.00 92.38 96 SER A C 1
ATOM 795 O O . SER A 1 96 ? -6.371 1.326 -4.386 1.00 92.38 96 SER A O 1
ATOM 797 N N . PHE A 1 97 ? -6.101 1.949 -2.248 1.00 92.94 97 PHE A N 1
ATOM 798 C CA . PHE A 1 97 ? -7.503 1.767 -1.883 1.00 92.94 97 PHE A CA 1
ATOM 799 C C . PHE A 1 97 ? -7.939 2.725 -0.772 1.00 92.94 97 PHE A C 1
ATOM 801 O O . PHE A 1 97 ? -7.118 3.230 0.001 1.00 92.94 97 PHE A O 1
ATOM 808 N N . LYS A 1 98 ? -9.249 2.972 -0.697 1.00 91.38 98 LYS A N 1
ATOM 809 C CA . LYS A 1 98 ? -9.896 3.759 0.360 1.00 91.38 98 LYS A CA 1
ATOM 810 C C . LYS A 1 98 ? -10.591 2.844 1.354 1.00 91.38 98 LYS A C 1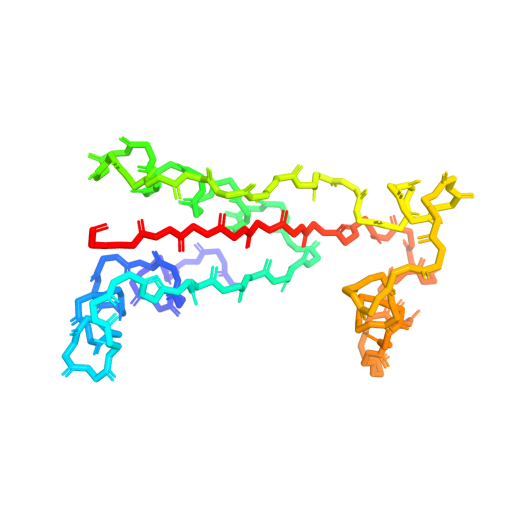
ATOM 812 O O . LYS A 1 98 ? -11.236 1.872 0.971 1.00 91.38 98 LYS A O 1
ATOM 817 N N . VAL A 1 99 ? -10.476 3.200 2.628 1.00 85.81 99 VAL A N 1
ATOM 818 C CA . VAL A 1 99 ? -11.039 2.444 3.761 1.00 85.81 99 VAL A CA 1
ATOM 819 C C . VAL A 1 99 ? -12.223 3.148 4.434 1.00 85.81 99 VAL A C 1
ATOM 821 O O . VAL A 1 99 ? -12.715 2.650 5.453 1.00 85.81 99 VAL A O 1
ATOM 824 N N . HIS A 1 100 ? -12.641 4.286 3.871 1.00 78.62 100 HIS A N 1
ATOM 825 C CA . HIS A 1 100 ? -13.798 5.104 4.240 1.00 78.62 100 HIS A CA 1
ATOM 826 C C . HIS A 1 100 ? -14.766 5.195 3.067 1.00 78.62 100 HIS A C 1
ATOM 828 O O . HIS A 1 100 ? -14.260 5.247 1.921 1.00 78.62 100 HIS A O 1
#

Foldseek 3Di:
DPPCPVPQCLDPVNLVVCVVPADVVGKDKDKDLDPVSVVSSVVSCVVLVWAWDDWFQALVVVLVPDDPDPVSVVSPDDDPVNVVVVVVVGGMIITMTDPD

Radius of gyration: 14.28 Å; chains: 1; bounding box: 34×31×35 Å

Secondary structure (DSSP, 8-state):
-TT-GGG-TTSHHHHHHHHHHSPTT-EEEEEES-HHHHHHHHHHHHHHT-EEEEEESSHHHHHTTS---HHHHHHH---HHHHHHHHTTPPPEEEEEE--

Sequence (100 aa):
QPQKPKKRLSSSLFINRYREFLKPGGTIHMKTDNDLLFDFTMEEIELHGYSIIDYRPDLYASLMGAEDSVENTIFRIKTHYETLFHAKGHVIKYVSFKVH

pLDDT: mean 81.35, std 10.22, range [48.06, 93.62]